Protein AF-A0A1S2DC37-F1 (afdb_monomer_lite)

Structure (mmCIF, N/CA/C/O backbone):
data_AF-A0A1S2DC37-F1
#
_entry.id   AF-A0A1S2DC37-F1
#
loop_
_atom_site.group_PDB
_atom_site.id
_atom_site.type_symbol
_atom_site.label_atom_id
_atom_site.label_alt_id
_atom_site.label_comp_id
_atom_site.label_asym_id
_atom_site.label_entity_id
_atom_site.label_seq_id
_atom_site.pdbx_PDB_ins_code
_atom_site.Cartn_x
_atom_site.Cartn_y
_atom_site.Cartn_z
_atom_site.occupancy
_atom_site.B_iso_or_equiv
_atom_site.auth_seq_id
_atom_site.auth_comp_id
_atom_site.auth_asym_id
_atom_site.auth_atom_id
_atom_site.pdbx_PDB_model_num
ATOM 1 N N . MET A 1 1 ? -5.176 2.094 -7.832 1.00 87.44 1 MET A N 1
ATOM 2 C CA . MET A 1 1 ? -3.903 1.328 -7.768 1.00 87.44 1 MET A CA 1
ATOM 3 C C . MET A 1 1 ? -3.548 0.733 -9.129 1.00 87.44 1 MET A C 1
ATOM 5 O O . MET A 1 1 ? -2.383 0.782 -9.500 1.00 87.44 1 MET A O 1
ATOM 9 N N . LEU A 1 2 ? -4.527 0.235 -9.890 1.00 86.31 2 LEU A N 1
ATOM 10 C CA . LEU A 1 2 ? -4.325 -0.355 -11.220 1.00 86.31 2 LEU A CA 1
ATOM 11 C C . LEU A 1 2 ? -3.601 0.583 -12.193 1.00 86.31 2 LEU A C 1
ATOM 13 O O . LEU A 1 2 ? -2.539 0.227 -12.696 1.00 86.31 2 LEU A O 1
ATOM 17 N N . ARG A 1 3 ? -4.028 1.852 -12.269 1.00 88.50 3 ARG A N 1
ATOM 18 C CA . ARG A 1 3 ? -3.338 2.903 -13.047 1.00 88.50 3 ARG A CA 1
ATOM 19 C C . ARG A 1 3 ? -1.838 3.038 -12.768 1.00 88.50 3 ARG A C 1
ATOM 21 O O . ARG A 1 3 ? -1.075 3.427 -13.647 1.00 88.50 3 ARG A O 1
ATOM 28 N N . PHE A 1 4 ? -1.391 2.760 -11.538 1.00 92.00 4 PHE A N 1
ATOM 29 C CA . PHE A 1 4 ? 0.042 2.771 -11.233 1.00 92.00 4 PHE A CA 1
ATOM 30 C C . PHE A 1 4 ? 0.757 1.614 -11.930 1.00 92.00 4 PHE A C 1
ATOM 32 O O . PHE A 1 4 ? 1.826 1.840 -12.488 1.00 92.00 4 PHE A O 1
ATOM 39 N N . PHE A 1 5 ? 0.186 0.407 -11.897 1.00 90.88 5 PHE A N 1
ATOM 40 C CA . PHE A 1 5 ? 0.761 -0.768 -12.549 1.00 90.88 5 PHE A CA 1
ATOM 41 C C . PHE A 1 5 ? 0.706 -0.662 -14.076 1.00 90.88 5 PHE A C 1
ATOM 43 O O . PHE A 1 5 ? 1.708 -0.956 -14.720 1.00 90.88 5 PHE A O 1
ATOM 50 N N . GLU A 1 6 ? -0.393 -0.157 -14.637 1.00 89.50 6 GLU A N 1
ATOM 51 C CA . GLU A 1 6 ? -0.539 0.128 -16.075 1.00 89.50 6 GLU A CA 1
ATOM 52 C C . GLU A 1 6 ? 0.484 1.157 -16.574 1.00 89.50 6 GLU A C 1
ATOM 54 O O . GLU A 1 6 ? 0.992 1.062 -17.687 1.00 89.50 6 GLU A O 1
ATOM 59 N N . GLY A 1 7 ? 0.827 2.139 -15.734 1.00 90.38 7 GLY A N 1
ATOM 60 C CA . GLY A 1 7 ? 1.826 3.159 -16.045 1.00 90.38 7 GLY A CA 1
ATOM 61 C C . GLY A 1 7 ? 3.282 2.689 -15.934 1.00 90.38 7 GLY A C 1
ATOM 62 O O . GLY A 1 7 ? 4.197 3.495 -16.137 1.00 90.38 7 GLY A O 1
ATOM 63 N N . LEU A 1 8 ? 3.542 1.427 -15.572 1.00 92.19 8 LEU A N 1
ATOM 64 C CA . LEU A 1 8 ? 4.902 0.897 -15.487 1.00 92.19 8 LEU A CA 1
ATOM 65 C C . LEU A 1 8 ? 5.453 0.561 -16.877 1.00 92.19 8 LEU A C 1
ATOM 67 O O . LEU A 1 8 ? 4.773 0.016 -17.736 1.00 92.19 8 LEU A O 1
ATOM 71 N N . GLY A 1 9 ? 6.741 0.840 -17.086 1.00 90.12 9 GLY A N 1
ATOM 72 C CA . GLY A 1 9 ? 7.424 0.424 -18.310 1.00 90.12 9 GLY A CA 1
ATOM 73 C C . GLY A 1 9 ? 7.528 -1.102 -18.425 1.00 90.12 9 GLY A C 1
ATOM 74 O O . GLY A 1 9 ? 7.614 -1.800 -17.413 1.00 90.12 9 GLY A O 1
ATOM 75 N N . ALA A 1 10 ? 7.627 -1.611 -19.658 1.00 89.94 10 ALA A N 1
ATOM 76 C CA . ALA A 1 10 ? 7.685 -3.048 -19.972 1.00 89.94 10 ALA A CA 1
ATOM 77 C C . ALA A 1 10 ? 8.751 -3.836 -19.176 1.00 89.94 10 ALA A C 1
ATOM 79 O O . ALA A 1 10 ? 8.588 -5.010 -18.863 1.00 89.94 10 ALA A O 1
ATOM 80 N N . ASN A 1 11 ? 9.846 -3.188 -18.762 1.00 90.94 11 ASN A N 1
ATOM 81 C CA . ASN A 1 11 ? 10.880 -3.813 -17.929 1.00 90.94 11 ASN A CA 1
ATOM 82 C C . ASN A 1 11 ? 10.436 -4.131 -16.484 1.00 90.94 11 ASN A C 1
ATOM 84 O O . ASN A 1 11 ? 11.190 -4.760 -15.736 1.00 90.94 11 ASN A O 1
ATOM 88 N N . LEU A 1 12 ? 9.260 -3.669 -16.061 1.00 92.19 12 LEU A N 1
ATOM 89 C CA . LEU A 1 12 ? 8.694 -3.885 -14.731 1.00 92.19 12 LEU A CA 1
ATOM 90 C C . LEU A 1 12 ? 7.395 -4.697 -14.751 1.00 92.19 12 LEU A C 1
ATOM 92 O O . LEU A 1 12 ? 6.927 -5.047 -13.673 1.00 92.19 12 LEU A O 1
ATOM 96 N N . GLU A 1 13 ? 6.878 -5.069 -15.921 1.00 90.75 13 GLU A N 1
ATOM 97 C CA . GLU A 1 13 ? 5.623 -5.816 -16.093 1.00 90.75 13 GLU A CA 1
ATOM 98 C C . GLU A 1 13 ? 5.597 -7.105 -15.258 1.00 90.75 13 GLU A C 1
ATOM 100 O O . GLU A 1 13 ? 4.779 -7.256 -14.358 1.00 90.75 13 GLU A O 1
ATOM 105 N N . LYS A 1 14 ? 6.620 -7.961 -15.390 1.00 92.88 14 LYS A N 1
ATOM 106 C CA . LYS A 1 14 ? 6.733 -9.185 -14.571 1.00 92.88 14 LYS A CA 1
ATOM 107 C C . LYS A 1 14 ? 6.803 -8.922 -13.065 1.00 92.88 14 LYS A C 1
ATOM 109 O O . LYS A 1 14 ? 6.456 -9.789 -12.268 1.00 92.88 14 LYS A O 1
ATOM 114 N N . ASN A 1 15 ? 7.322 -7.763 -12.652 1.00 93.88 15 ASN A N 1
ATOM 115 C CA . ASN A 1 15 ? 7.327 -7.382 -11.240 1.00 93.88 15 ASN A CA 1
ATOM 116 C C . ASN A 1 15 ? 5.938 -6.909 -10.793 1.00 93.88 15 ASN A C 1
ATOM 118 O O . ASN A 1 15 ? 5.579 -7.166 -9.647 1.00 93.88 15 ASN A O 1
ATOM 122 N N . ALA A 1 16 ? 5.184 -6.246 -11.672 1.00 93.38 16 ALA A N 1
ATOM 123 C CA . ALA A 1 16 ? 3.802 -5.843 -11.441 1.00 93.38 16 ALA A CA 1
ATOM 124 C C . ALA A 1 16 ? 2.895 -7.070 -11.288 1.00 93.38 16 ALA A C 1
ATOM 126 O O . ALA A 1 16 ? 2.236 -7.194 -10.261 1.00 93.38 16 ALA A O 1
ATOM 127 N N . ASP A 1 17 ? 2.976 -8.035 -12.208 1.00 92.56 17 ASP A N 1
ATOM 128 C CA . ASP A 1 17 ? 2.205 -9.286 -12.140 1.00 92.56 17 ASP A CA 1
ATOM 129 C C . ASP A 1 17 ? 2.443 -10.030 -10.824 1.00 92.56 17 ASP A C 1
ATOM 131 O O . ASP A 1 17 ? 1.516 -10.447 -10.133 1.00 92.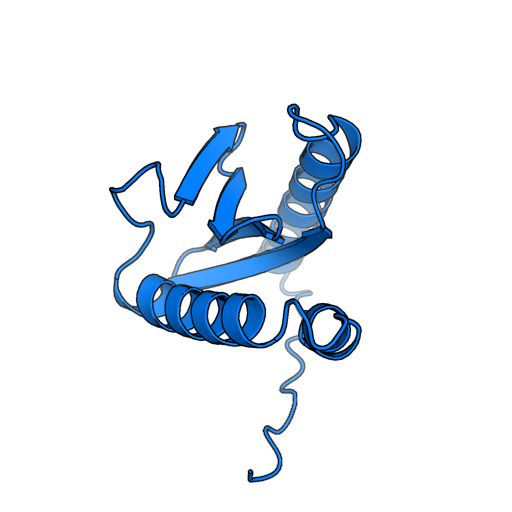56 17 ASP A O 1
ATOM 135 N N . HIS A 1 18 ? 3.713 -10.155 -10.432 1.00 92.56 18 HIS A N 1
ATOM 136 C CA . HIS A 1 18 ? 4.081 -10.787 -9.168 1.00 92.56 18 HIS A CA 1
ATOM 137 C C . HIS A 1 18 ? 3.554 -10.019 -7.950 1.00 92.56 18 HIS A C 1
ATOM 139 O O . HIS A 1 18 ? 3.282 -10.629 -6.917 1.00 92.56 18 HIS A O 1
ATOM 145 N N . MET A 1 19 ? 3.473 -8.689 -8.044 1.00 94.25 19 MET A N 1
ATOM 146 C CA . MET A 1 19 ? 2.936 -7.843 -6.984 1.00 94.25 19 MET A CA 1
ATOM 147 C C . MET A 1 19 ? 1.427 -8.048 -6.846 1.00 94.25 19 MET A C 1
ATOM 149 O O . MET A 1 19 ? 0.952 -8.217 -5.730 1.00 94.25 19 MET A O 1
ATOM 153 N N . LEU A 1 20 ? 0.689 -8.105 -7.956 1.00 91.81 20 LEU A N 1
ATOM 154 C CA . LEU A 1 20 ? -0.753 -8.373 -7.957 1.00 91.81 20 LEU A CA 1
ATOM 155 C C . LEU A 1 20 ? -1.067 -9.744 -7.338 1.00 91.81 20 LEU A C 1
ATOM 157 O O . LEU A 1 20 ? 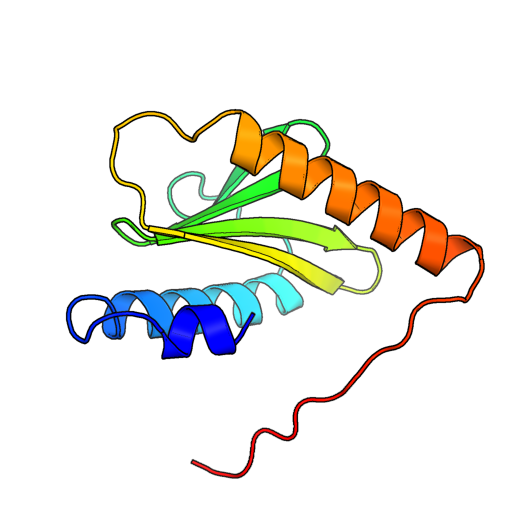-1.867 -9.829 -6.410 1.00 91.81 20 LEU A O 1
ATOM 161 N N . GLN A 1 21 ? -0.335 -10.790 -7.735 1.00 91.62 21 GLN A N 1
ATOM 162 C CA . GLN A 1 21 ? -0.468 -12.128 -7.137 1.00 91.62 21 GLN A CA 1
ATOM 163 C C . GLN A 1 21 ? -0.171 -12.140 -5.629 1.00 91.62 21 GLN A C 1
ATOM 165 O O . GLN A 1 21 ? -0.753 -12.912 -4.863 1.00 91.62 21 GLN A O 1
ATOM 170 N N . LEU A 1 22 ? 0.774 -11.308 -5.184 1.00 91.88 22 LEU A N 1
ATOM 171 C CA . LEU A 1 22 ? 1.105 -11.182 -3.771 1.00 91.88 22 LEU A CA 1
ATOM 172 C C . LEU A 1 22 ? -0.017 -10.489 -2.989 1.00 91.88 22 LEU A C 1
ATOM 174 O O . LEU A 1 22 ? -0.339 -10.941 -1.891 1.00 91.88 22 LEU A O 1
ATOM 178 N N . LEU A 1 23 ? -0.616 -9.437 -3.550 1.00 91.00 23 LEU A N 1
ATOM 179 C CA . LEU A 1 23 ? -1.751 -8.732 -2.951 1.00 91.00 23 LEU A CA 1
ATOM 180 C C . LEU A 1 23 ? -2.944 -9.666 -2.751 1.00 91.00 23 LEU A C 1
ATOM 182 O O . LEU A 1 23 ? -3.469 -9.752 -1.641 1.00 91.00 23 LEU A O 1
ATOM 186 N N . GLU A 1 24 ? -3.304 -10.419 -3.789 1.00 89.06 24 GLU A N 1
ATOM 187 C CA . GLU A 1 24 ? -4.397 -11.392 -3.746 1.00 89.06 24 GLU A CA 1
ATOM 188 C C . GLU A 1 24 ? -4.154 -12.461 -2.672 1.00 89.06 24 GLU A C 1
ATOM 190 O O . GLU A 1 24 ? -5.013 -12.739 -1.832 1.00 89.06 24 GLU A O 1
ATOM 195 N N . ARG A 1 25 ? -2.932 -13.003 -2.613 1.00 90.81 25 ARG A N 1
ATOM 196 C CA . ARG A 1 25 ? -2.559 -13.969 -1.575 1.00 90.81 25 ARG A CA 1
ATOM 197 C C . ARG A 1 25 ? -2.706 -13.384 -0.175 1.00 90.81 25 ARG A C 1
ATOM 199 O O . ARG A 1 25 ? -3.246 -14.050 0.704 1.00 90.81 25 ARG A O 1
ATOM 206 N N . VAL A 1 26 ? -2.219 -12.164 0.044 1.00 91.56 26 VAL A N 1
ATOM 207 C CA . VAL A 1 26 ? -2.239 -11.519 1.364 1.00 91.56 26 VAL A CA 1
ATOM 208 C C . VAL A 1 26 ? -3.650 -11.141 1.797 1.00 91.56 26 VAL A C 1
ATOM 210 O O . VAL A 1 26 ? -3.940 -11.205 2.993 1.00 91.56 26 VAL A O 1
ATOM 213 N N . ALA A 1 27 ? -4.554 -10.839 0.864 1.00 89.06 27 ALA A N 1
ATOM 214 C CA . ALA A 1 27 ? -5.970 -10.704 1.187 1.00 89.06 27 ALA A CA 1
ATOM 215 C C . ALA A 1 27 ? -6.491 -11.991 1.845 1.00 89.06 27 ALA A C 1
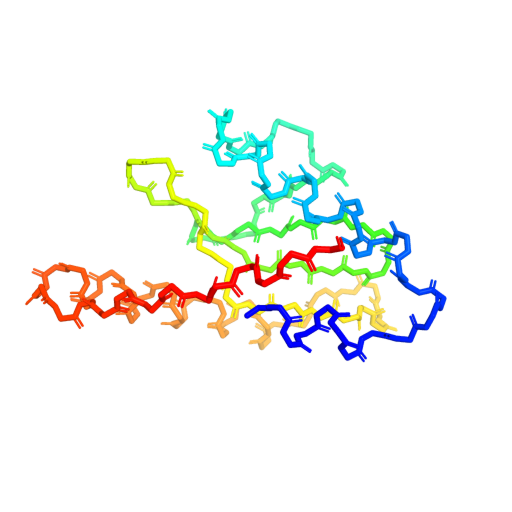ATOM 217 O O . ALA A 1 27 ? -7.109 -11.937 2.899 1.00 89.06 27 ALA A O 1
ATOM 218 N N . VAL A 1 28 ? -6.129 -13.170 1.340 1.00 90.00 28 VAL A N 1
ATOM 219 C CA . VAL A 1 28 ? -6.577 -14.446 1.923 1.00 90.00 28 VAL A CA 1
ATOM 220 C C . VAL A 1 28 ? -5.829 -14.813 3.209 1.00 90.00 28 VAL A C 1
ATOM 222 O O . VAL A 1 28 ? -6.450 -15.257 4.178 1.00 90.00 28 VAL A O 1
ATOM 225 N N . THR A 1 29 ? -4.502 -14.668 3.223 1.00 90.00 29 THR A N 1
ATOM 226 C CA . THR A 1 29 ? -3.637 -15.240 4.270 1.00 90.00 29 THR A CA 1
ATOM 227 C C . THR A 1 29 ? -3.234 -14.261 5.369 1.00 90.00 29 THR A C 1
ATOM 229 O O . THR A 1 29 ? -2.649 -14.681 6.367 1.00 90.00 29 THR A O 1
ATOM 232 N N . GLY A 1 30 ? -3.505 -12.969 5.191 1.00 86.50 30 GLY A N 1
ATOM 233 C CA . GLY A 1 30 ? -2.969 -11.905 6.033 1.00 86.50 30 GLY A CA 1
ATOM 234 C C . GLY A 1 30 ? -1.496 -11.581 5.739 1.00 86.50 30 GLY A C 1
ATOM 235 O O . GLY A 1 30 ? -0.894 -12.180 4.835 1.00 86.50 30 GLY A O 1
ATOM 236 N N . PRO A 1 31 ? -0.911 -10.614 6.481 1.00 86.56 31 PRO A N 1
ATOM 237 C CA . PRO A 1 31 ? 0.448 -10.130 6.254 1.00 86.56 31 PRO A CA 1
ATOM 238 C C . PRO A 1 31 ? 1.484 -11.264 6.225 1.00 86.56 31 PRO A C 1
ATOM 240 O O . PRO A 1 31 ? 1.488 -12.126 7.113 1.00 86.56 31 PRO A O 1
ATOM 243 N N . PRO A 1 32 ? 2.386 -11.292 5.229 1.00 87.00 32 PRO A N 1
ATOM 244 C CA . PRO A 1 32 ? 3.357 -12.364 5.116 1.00 87.00 32 PRO A CA 1
ATOM 245 C C . PRO A 1 32 ? 4.414 -12.229 6.216 1.00 87.00 32 PRO A C 1
ATOM 247 O O . PRO A 1 32 ? 4.852 -11.134 6.557 1.00 87.00 32 PRO A O 1
ATOM 250 N N . ARG A 1 33 ? 4.884 -13.365 6.740 1.00 86.88 33 ARG A N 1
ATOM 251 C CA . ARG A 1 33 ? 5.972 -13.388 7.736 1.00 86.88 33 ARG A CA 1
ATOM 252 C C . ARG A 1 33 ? 7.350 -13.086 7.139 1.00 86.88 33 ARG A C 1
ATOM 254 O O . ARG A 1 33 ? 8.281 -12.794 7.879 1.00 86.88 33 ARG A O 1
ATOM 261 N N . ASN A 1 34 ? 7.493 -13.210 5.818 1.00 89.00 34 ASN A N 1
ATOM 262 C CA . ASN A 1 34 ? 8.761 -13.003 5.130 1.00 89.00 34 ASN A CA 1
ATOM 263 C C . ASN A 1 34 ? 9.007 -11.508 4.870 1.00 89.00 34 ASN A C 1
ATOM 265 O O . ASN A 1 34 ? 8.363 -10.912 4.002 1.00 89.00 34 ASN A O 1
ATOM 269 N N . THR A 1 35 ? 9.994 -10.945 5.569 1.00 88.38 35 THR A N 1
ATOM 270 C CA . THR A 1 35 ? 10.390 -9.533 5.474 1.00 88.38 35 THR A CA 1
ATOM 271 C C . THR A 1 35 ? 11.001 -9.140 4.131 1.00 88.38 35 THR A C 1
ATOM 273 O O . THR A 1 35 ? 10.999 -7.958 3.799 1.00 88.38 35 THR A O 1
ATOM 276 N N . ASP A 1 36 ? 11.469 -10.102 3.332 1.00 88.50 36 ASP A N 1
ATOM 277 C CA . ASP A 1 36 ? 11.957 -9.845 1.969 1.00 88.50 36 ASP A CA 1
ATOM 278 C C . ASP A 1 36 ? 10.812 -9.569 0.985 1.00 88.50 36 ASP A C 1
ATOM 280 O O . ASP A 1 36 ? 11.030 -9.017 -0.093 1.00 88.50 36 ASP A O 1
ATOM 284 N N . VAL A 1 37 ? 9.592 -9.974 1.349 1.00 90.44 37 VAL A N 1
ATOM 285 C CA . VAL A 1 37 ? 8.382 -9.862 0.527 1.00 90.44 37 VAL A CA 1
ATOM 286 C C . VAL A 1 37 ? 7.497 -8.723 1.019 1.00 90.44 37 VAL A C 1
ATOM 288 O O . VAL A 1 37 ? 7.003 -7.940 0.208 1.00 90.44 37 VAL A O 1
ATOM 291 N N . SER A 1 38 ? 7.312 -8.608 2.335 1.00 94.38 38 SER A N 1
ATOM 292 C CA . SER A 1 38 ? 6.681 -7.444 2.947 1.00 94.38 38 SER A CA 1
ATOM 293 C C . SER A 1 38 ? 7.274 -7.166 4.316 1.00 94.38 38 SER A C 1
ATOM 295 O O . SER A 1 38 ? 7.383 -8.080 5.127 1.00 94.38 38 SER A O 1
ATOM 297 N N . HIS A 1 39 ? 7.567 -5.904 4.617 1.00 91.81 39 HIS A N 1
ATOM 298 C CA . HIS A 1 39 ? 8.013 -5.505 5.952 1.00 91.81 39 HIS A CA 1
ATOM 299 C C . HIS A 1 39 ? 7.106 -4.439 6.564 1.00 91.81 39 HIS A C 1
ATOM 301 O O . HIS A 1 39 ? 6.603 -3.557 5.863 1.00 91.81 39 HIS A O 1
ATOM 307 N N . LEU A 1 40 ? 6.937 -4.484 7.883 1.00 93.50 40 LEU A N 1
ATOM 308 C CA . LEU A 1 40 ? 6.316 -3.403 8.640 1.00 93.50 40 LEU A CA 1
ATOM 309 C C . LEU A 1 40 ? 7.292 -2.221 8.711 1.00 93.50 40 LEU A C 1
ATOM 311 O O . LEU A 1 40 ? 8.450 -2.399 9.082 1.00 93.50 40 LEU A O 1
ATOM 315 N N . ILE A 1 41 ? 6.832 -1.026 8.342 1.00 91.56 41 ILE A N 1
ATOM 316 C CA . ILE A 1 41 ? 7.627 0.204 8.413 1.00 91.56 41 ILE A CA 1
ATOM 317 C C . ILE A 1 41 ? 7.417 0.882 9.768 1.00 91.56 41 ILE A C 1
ATOM 319 O O . ILE A 1 41 ? 8.364 1.054 10.527 1.00 91.56 41 ILE A O 1
ATOM 323 N N . GLN A 1 42 ? 6.179 1.311 10.028 1.00 91.88 42 GLN A N 1
ATOM 324 C CA . GLN A 1 42 ? 5.721 2.002 11.239 1.00 91.88 42 GLN A CA 1
ATOM 325 C C . GLN A 1 42 ? 4.198 2.195 11.167 1.00 91.88 42 GLN A C 1
ATOM 327 O O . GLN A 1 42 ? 3.659 2.260 10.066 1.00 91.88 42 GLN A O 1
ATOM 332 N N . ASP A 1 43 ? 3.523 2.333 12.311 1.00 91.06 43 ASP A N 1
ATOM 333 C CA . ASP A 1 43 ? 2.091 2.687 12.410 1.00 91.06 43 ASP A CA 1
ATOM 334 C C . ASP A 1 43 ? 1.151 1.811 11.556 1.00 91.06 43 ASP A C 1
ATOM 336 O O . ASP A 1 43 ? 0.259 2.309 10.867 1.00 91.06 43 ASP A O 1
ATOM 340 N N . ASP A 1 44 ? 1.388 0.494 11.559 1.00 93.25 44 ASP A N 1
ATOM 341 C CA . ASP A 1 44 ? 0.704 -0.504 10.717 1.00 93.25 44 ASP A CA 1
ATOM 342 C C . ASP A 1 44 ? 0.783 -0.245 9.205 1.00 93.25 44 ASP A C 1
ATOM 344 O O . ASP A 1 44 ? 0.004 -0.802 8.430 1.00 93.25 44 ASP A O 1
ATOM 348 N N . ILE A 1 45 ? 1.734 0.577 8.765 1.00 95.56 45 ILE A N 1
ATOM 349 C CA . ILE A 1 45 ? 2.076 0.730 7.357 1.00 95.56 45 ILE A CA 1
ATOM 350 C C . ILE A 1 45 ? 3.121 -0.313 6.995 1.00 95.56 45 ILE A C 1
ATOM 352 O O . ILE A 1 45 ? 4.232 -0.331 7.532 1.00 95.56 45 ILE A O 1
ATOM 356 N N . TRP A 1 46 ? 2.770 -1.150 6.032 1.00 95.19 46 TRP A N 1
ATOM 357 C CA . TRP A 1 46 ? 3.602 -2.194 5.466 1.00 95.19 46 TRP A CA 1
ATOM 358 C C . TRP A 1 46 ? 4.073 -1.798 4.064 1.00 95.19 46 TRP A C 1
ATOM 360 O O . TRP A 1 46 ? 3.419 -1.039 3.348 1.00 95.19 46 TRP A O 1
ATOM 370 N N . GLU A 1 47 ? 5.226 -2.323 3.662 1.00 94.69 47 GLU A N 1
ATOM 371 C CA . GLU A 1 47 ? 5.780 -2.170 2.316 1.00 94.69 47 GLU A CA 1
ATOM 372 C C . GLU A 1 47 ? 5.871 -3.544 1.662 1.00 94.69 47 GLU A C 1
ATOM 374 O O . GLU A 1 47 ? 6.585 -4.398 2.181 1.00 94.69 47 GLU A O 1
ATOM 379 N N . PHE A 1 48 ? 5.214 -3.748 0.519 1.00 95.50 48 PHE A N 1
ATOM 380 C CA . PHE A 1 48 ? 5.511 -4.880 -0.357 1.00 95.50 48 PHE A CA 1
ATOM 381 C C . PHE A 1 48 ? 6.734 -4.610 -1.221 1.00 95.50 48 PHE A C 1
ATOM 383 O O . PHE A 1 48 ? 6.930 -3.503 -1.728 1.00 95.50 48 PHE A O 1
ATOM 390 N N . ILE A 1 49 ? 7.526 -5.654 -1.450 1.00 93.75 49 ILE A N 1
ATOM 391 C CA . ILE A 1 49 ? 8.826 -5.573 -2.106 1.00 93.75 49 ILE A CA 1
ATOM 392 C C . ILE A 1 49 ? 8.857 -6.514 -3.310 1.00 93.75 49 ILE A C 1
ATOM 394 O O . ILE A 1 49 ? 8.785 -7.734 -3.178 1.00 93.75 49 ILE A O 1
ATOM 398 N N . LYS A 1 50 ? 9.058 -5.949 -4.508 1.00 94.12 50 LYS A N 1
ATOM 399 C CA . LYS A 1 50 ? 9.400 -6.732 -5.704 1.00 94.12 50 LYS A CA 1
ATOM 400 C C . LYS A 1 50 ? 10.379 -5.976 -6.593 1.00 94.12 50 LYS A C 1
ATOM 402 O O . LYS A 1 50 ? 10.025 -5.008 -7.266 1.00 94.12 50 LYS A O 1
ATOM 407 N N . GLY A 1 51 ? 11.641 -6.405 -6.594 1.00 91.62 51 GLY A N 1
ATOM 408 C CA . GLY A 1 51 ? 12.705 -5.703 -7.312 1.00 91.62 51 GLY A CA 1
ATOM 409 C C . GLY A 1 51 ? 12.801 -4.242 -6.856 1.00 91.62 51 GLY A C 1
ATOM 410 O O . GLY A 1 51 ? 13.062 -3.965 -5.683 1.00 91.62 51 GLY A O 1
ATOM 411 N N . ARG A 1 52 ? 12.551 -3.298 -7.772 1.00 91.94 52 ARG A N 1
ATOM 412 C CA . ARG A 1 52 ? 12.490 -1.854 -7.467 1.00 91.94 52 ARG A CA 1
ATOM 413 C C . ARG A 1 52 ? 11.088 -1.348 -7.124 1.00 91.94 52 ARG A C 1
ATOM 415 O O . ARG A 1 52 ? 10.971 -0.208 -6.689 1.00 91.94 52 ARG A O 1
ATOM 422 N N . LEU A 1 53 ? 10.044 -2.149 -7.316 1.00 94.06 53 LEU A N 1
ATOM 423 C CA . LEU A 1 53 ? 8.686 -1.757 -6.958 1.00 94.06 53 LEU A CA 1
ATOM 424 C C . LEU A 1 53 ? 8.510 -1.827 -5.450 1.00 94.06 53 LEU A C 1
ATOM 426 O O . LEU A 1 53 ? 8.994 -2.770 -4.814 1.00 94.06 53 LEU A O 1
ATOM 430 N N . ARG A 1 54 ? 7.826 -0.820 -4.914 1.00 94.00 54 ARG A N 1
ATOM 431 C CA . ARG A 1 54 ? 7.311 -0.779 -3.549 1.00 94.00 54 ARG A CA 1
ATOM 432 C C . ARG A 1 54 ? 5.840 -0.413 -3.583 1.00 94.00 54 ARG A C 1
ATOM 434 O O . ARG A 1 54 ? 5.477 0.509 -4.308 1.00 94.00 54 ARG A O 1
ATOM 441 N N . VAL A 1 55 ? 5.022 -1.118 -2.811 1.00 96.06 55 VAL A N 1
ATOM 442 C CA . VAL A 1 55 ? 3.606 -0.784 -2.610 1.00 96.06 55 VAL A CA 1
ATOM 443 C C . VAL A 1 55 ? 3.367 -0.625 -1.121 1.00 96.06 55 VAL A C 1
ATOM 445 O O . VAL A 1 55 ? 3.656 -1.540 -0.352 1.00 96.06 55 VAL A O 1
ATOM 448 N N . PHE A 1 56 ? 2.874 0.543 -0.724 1.00 96.50 56 PHE A N 1
ATOM 449 C CA . PHE A 1 56 ? 2.559 0.845 0.667 1.00 96.50 56 PHE A CA 1
ATOM 450 C C . PHE A 1 56 ? 1.123 0.464 0.951 1.00 96.50 56 PHE A C 1
ATOM 452 O O . PHE A 1 56 ? 0.206 0.928 0.265 1.00 96.50 56 PHE A O 1
ATOM 459 N N . TRP A 1 57 ? 0.926 -0.336 1.983 1.00 96.56 57 TRP A N 1
ATOM 460 C CA . TRP A 1 57 ? -0.376 -0.887 2.303 1.00 96.56 57 TRP A CA 1
ATOM 461 C C . TRP A 1 57 ? -0.578 -1.012 3.810 1.00 96.56 57 TRP A C 1
ATOM 463 O O . TRP A 1 57 ? 0.375 -0.973 4.587 1.00 96.56 57 TRP A O 1
ATOM 473 N N . PHE A 1 58 ? -1.829 -1.162 4.220 1.00 95.88 58 PHE A N 1
ATOM 474 C CA . PHE A 1 58 ? -2.194 -1.553 5.576 1.00 95.88 58 PHE A CA 1
ATOM 475 C C . PHE A 1 58 ? -3.320 -2.582 5.525 1.00 95.88 58 PHE A C 1
ATOM 477 O O . PHE A 1 58 ? -4.032 -2.697 4.523 1.00 95.88 58 PHE A O 1
ATOM 484 N N . TYR A 1 59 ? -3.443 -3.358 6.598 1.00 93.56 59 TYR A N 1
ATOM 485 C CA . TYR A 1 59 ? -4.479 -4.374 6.719 1.00 93.56 59 TYR A CA 1
ATOM 486 C C . TYR A 1 59 ? -5.628 -3.837 7.559 1.00 93.56 59 TYR A C 1
ATOM 488 O O . TYR A 1 59 ? -5.409 -3.268 8.629 1.00 93.56 59 TYR A O 1
ATOM 496 N N . ASP A 1 60 ? -6.839 -4.025 7.064 1.00 93.38 60 ASP A N 1
ATOM 497 C CA . ASP A 1 60 ? -8.066 -3.718 7.778 1.00 93.38 60 ASP A CA 1
ATOM 498 C C . ASP A 1 60 ? -8.826 -5.013 8.102 1.00 93.38 60 ASP A C 1
ATOM 500 O O . ASP A 1 60 ? -8.633 -6.070 7.487 1.00 93.38 60 ASP A O 1
ATOM 504 N N . GLU A 1 61 ? -9.676 -4.936 9.119 1.00 87.00 61 GLU A N 1
ATOM 505 C CA . GLU A 1 61 ? -10.540 -6.029 9.542 1.00 87.00 61 GLU A CA 1
ATOM 506 C C . GLU A 1 61 ? -11.420 -6.517 8.385 1.00 87.00 61 GLU A C 1
ATOM 508 O O . GLU A 1 61 ? -11.835 -5.743 7.523 1.00 87.00 61 GLU A O 1
ATOM 513 N N . GLY A 1 62 ? -11.723 -7.818 8.374 1.00 85.44 62 GLY A N 1
ATOM 514 C CA . GLY A 1 62 ? -12.463 -8.440 7.271 1.00 85.44 62 GLY A CA 1
ATOM 515 C C . GLY A 1 62 ? -11.584 -8.866 6.095 1.00 85.44 62 GLY A C 1
ATOM 516 O O . GLY A 1 62 ? -12.111 -9.177 5.035 1.00 85.44 62 GLY A O 1
ATOM 517 N N . ARG A 1 63 ? -10.262 -8.942 6.307 1.00 87.56 63 ARG A N 1
ATOM 518 C CA . ARG A 1 63 ? -9.274 -9.393 5.318 1.00 87.56 63 ARG A CA 1
ATOM 519 C C . ARG A 1 63 ? -9.088 -8.441 4.133 1.00 87.56 63 ARG A C 1
ATOM 521 O O . ARG A 1 63 ? -8.868 -8.866 3.001 1.00 87.56 63 ARG A O 1
ATOM 528 N N . VAL A 1 64 ? -9.133 -7.141 4.410 1.00 91.44 64 VAL A N 1
ATOM 529 C CA . VAL A 1 64 ? -9.004 -6.097 3.391 1.00 91.44 64 VAL A CA 1
ATOM 530 C C . VAL A 1 64 ? -7.564 -5.586 3.349 1.00 91.44 64 VAL A C 1
ATOM 532 O O . VAL A 1 64 ? -7.032 -5.083 4.339 1.00 91.44 64 VAL A O 1
ATOM 535 N N . VAL A 1 65 ? -6.930 -5.701 2.182 1.00 93.75 65 VAL A N 1
ATOM 536 C CA . VAL A 1 65 ? -5.616 -5.106 1.900 1.00 93.75 65 VAL A CA 1
ATOM 537 C C . VAL A 1 65 ? -5.833 -3.745 1.255 1.00 93.75 65 VAL A C 1
ATOM 539 O O . VAL A 1 65 ? -6.215 -3.662 0.090 1.00 93.75 65 VAL A O 1
ATOM 542 N N . VAL A 1 66 ? -5.557 -2.666 1.985 1.00 95.19 66 VAL A N 1
ATOM 543 C CA . VAL A 1 66 ? -5.695 -1.308 1.449 1.00 95.19 66 VAL A CA 1
ATOM 544 C C . VAL A 1 66 ? -4.344 -0.824 0.938 1.00 95.19 66 VAL A C 1
ATOM 546 O O . VAL A 1 66 ? -3.439 -0.526 1.718 1.00 95.19 66 VAL A O 1
ATOM 549 N N . CYS A 1 67 ? -4.200 -0.733 -0.385 1.00 95.94 67 CYS A N 1
ATOM 550 C CA . CYS A 1 67 ? -3.014 -0.165 -1.027 1.00 95.94 67 CYS A CA 1
ATOM 551 C C . CYS A 1 67 ? -3.152 1.354 -1.154 1.00 95.94 67 CYS A C 1
ATOM 553 O O . CYS A 1 67 ? -4.042 1.845 -1.841 1.00 95.94 67 CYS A O 1
ATOM 555 N N . THR A 1 68 ? -2.237 2.101 -0.540 1.00 96.19 68 THR A N 1
ATOM 556 C CA . THR A 1 68 ? -2.257 3.573 -0.576 1.00 96.19 68 THR A CA 1
ATOM 557 C C . THR A 1 68 ? -1.659 4.110 -1.876 1.00 96.19 68 THR A C 1
ATOM 559 O O . THR A 1 68 ? -2.267 4.929 -2.555 1.00 96.19 68 THR A O 1
ATOM 562 N N . HIS A 1 69 ? -0.461 3.648 -2.239 1.00 95.44 69 HIS A N 1
ATOM 563 C CA . HIS A 1 69 ? 0.236 4.023 -3.466 1.00 95.44 69 HIS A CA 1
ATOM 564 C C . HIS A 1 69 ? 1.411 3.077 -3.741 1.00 95.44 69 HIS A C 1
ATOM 566 O O . HIS A 1 69 ? 1.903 2.377 -2.850 1.00 95.44 69 HIS A O 1
ATOM 572 N N . GLY A 1 70 ? 1.882 3.091 -4.988 1.00 94.94 70 GLY A N 1
ATOM 573 C CA . GLY A 1 70 ? 3.102 2.418 -5.414 1.00 94.94 70 GLY A CA 1
ATOM 574 C C . GLY A 1 70 ? 4.196 3.410 -5.806 1.00 94.94 70 GLY A C 1
ATOM 575 O O . GLY A 1 70 ? 3.915 4.523 -6.250 1.00 94.94 70 GLY A O 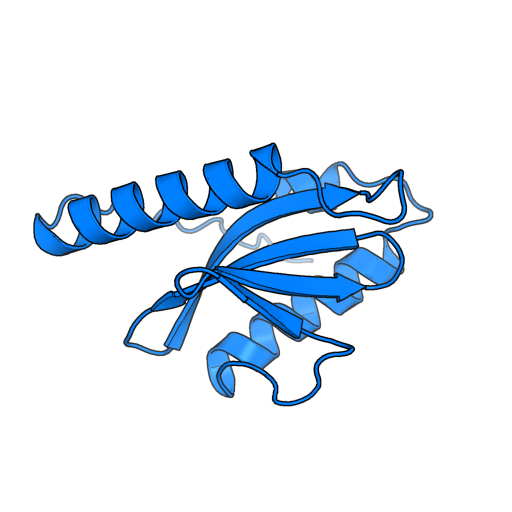1
ATOM 576 N N . ILE A 1 71 ? 5.457 3.004 -5.658 1.00 94.19 71 ILE A N 1
ATOM 577 C CA . ILE A 1 71 ? 6.618 3.743 -6.163 1.00 94.19 71 ILE A CA 1
ATOM 578 C C . ILE A 1 71 ? 7.608 2.808 -6.858 1.00 94.19 71 ILE A C 1
ATOM 580 O O . ILE A 1 71 ? 7.769 1.639 -6.498 1.00 94.19 71 ILE A O 1
ATOM 584 N N . VAL A 1 72 ? 8.348 3.361 -7.819 1.00 93.75 72 VAL A N 1
ATOM 585 C CA . VAL A 1 72 ? 9.568 2.743 -8.347 1.00 93.75 72 VAL A CA 1
ATOM 586 C C . VAL A 1 72 ? 10.755 3.345 -7.603 1.00 93.75 72 VAL A C 1
ATOM 588 O O . VAL A 1 72 ? 11.100 4.515 -7.785 1.00 93.75 72 VAL A O 1
ATOM 591 N N . LYS A 1 73 ? 11.381 2.553 -6.736 1.00 87.94 73 LYS A N 1
ATOM 592 C CA . LYS A 1 73 ? 12.489 2.976 -5.880 1.00 87.94 73 LYS A CA 1
ATOM 593 C C . LYS A 1 73 ? 13.705 3.380 -6.724 1.00 87.94 73 LYS A C 1
ATOM 595 O O . LYS A 1 73 ? 14.228 2.584 -7.505 1.00 87.94 73 LYS A O 1
ATOM 600 N N . LYS A 1 74 ? 14.154 4.629 -6.548 1.00 86.94 74 LYS A N 1
ATOM 601 C CA . LYS A 1 74 ? 15.322 5.214 -7.241 1.00 86.94 74 LYS A CA 1
ATOM 602 C C . LYS A 1 74 ? 16.601 5.241 -6.389 1.00 86.94 74 LYS A C 1
ATOM 604 O O . LYS A 1 74 ? 17.682 5.406 -6.936 1.00 86.94 74 LYS A O 1
ATOM 609 N N . SER A 1 75 ? 16.494 5.085 -5.068 1.00 83.19 75 SER A N 1
ATOM 610 C CA . SER A 1 75 ? 17.616 5.138 -4.114 1.00 83.19 75 SER A CA 1
ATOM 611 C C . SER A 1 75 ? 17.495 4.035 -3.055 1.00 83.19 75 SER A C 1
ATOM 613 O O . SER A 1 75 ? 16.461 3.387 -2.964 1.00 83.19 75 SER A O 1
ATOM 615 N N . GLN A 1 76 ? 18.531 3.798 -2.240 1.00 74.75 76 GLN A N 1
ATOM 616 C CA . GLN A 1 76 ? 18.521 2.725 -1.227 1.00 74.75 76 GLN A CA 1
ATOM 617 C C . GLN A 1 76 ? 17.513 2.929 -0.084 1.00 74.75 76 GLN A C 1
ATOM 619 O O . GLN A 1 76 ? 17.017 1.951 0.473 1.00 74.75 76 GLN A O 1
ATOM 624 N N . LYS A 1 77 ? 17.160 4.171 0.261 1.00 79.12 77 LYS A N 1
ATOM 625 C CA . LYS A 1 77 ? 16.222 4.463 1.356 1.00 79.12 77 LYS A CA 1
ATOM 626 C C . LYS A 1 77 ? 14.837 4.790 0.816 1.00 79.12 77 LYS A C 1
ATOM 628 O O . LYS A 1 77 ? 14.709 5.499 -0.179 1.00 79.12 77 LYS A O 1
ATOM 633 N N . THR A 1 78 ? 13.809 4.297 1.496 1.00 76.75 78 THR A N 1
ATOM 634 C CA . THR A 1 78 ? 12.429 4.683 1.208 1.00 76.75 78 THR A CA 1
ATOM 635 C C . THR A 1 78 ? 12.225 6.157 1.596 1.00 76.75 78 THR A C 1
ATOM 637 O O . THR A 1 78 ? 12.592 6.541 2.712 1.00 76.75 78 THR A O 1
ATOM 640 N N . PRO A 1 79 ? 11.710 7.021 0.698 1.00 83.56 79 PRO A N 1
ATOM 641 C CA . PRO A 1 79 ? 11.513 8.434 1.006 1.00 83.56 79 PRO A CA 1
ATOM 642 C C . PRO A 1 79 ? 10.542 8.618 2.175 1.00 83.56 79 PRO A C 1
ATOM 644 O O . PRO A 1 79 ? 9.444 8.067 2.156 1.00 83.56 79 PRO A O 1
ATOM 647 N N . LYS A 1 80 ? 10.909 9.443 3.166 1.00 88.88 80 LYS A N 1
ATOM 648 C CA . LYS A 1 80 ? 10.052 9.730 4.335 1.00 88.88 80 LYS A CA 1
ATOM 649 C C . LYS A 1 80 ? 8.658 10.224 3.936 1.00 88.88 80 LYS A C 1
ATOM 651 O O . LYS A 1 80 ? 7.677 9.842 4.557 1.00 88.88 80 LYS A O 1
ATOM 656 N N . GLN A 1 81 ? 8.585 11.014 2.866 1.00 91.00 81 GLN A N 1
ATOM 657 C CA . GLN A 1 81 ? 7.334 11.552 2.335 1.00 91.00 81 GLN A CA 1
ATOM 658 C C . GLN A 1 81 ? 6.362 10.461 1.859 1.00 91.00 81 GLN A C 1
ATOM 660 O O . GLN A 1 81 ? 5.162 10.611 2.041 1.00 91.00 81 GLN A O 1
ATOM 665 N N . ALA A 1 82 ? 6.863 9.357 1.291 1.00 92.12 82 ALA A N 1
ATOM 666 C CA . ALA A 1 82 ? 6.010 8.240 0.878 1.00 92.12 82 ALA A CA 1
ATOM 667 C C . ALA A 1 82 ? 5.383 7.554 2.099 1.00 92.12 82 ALA A C 1
ATOM 669 O O . ALA A 1 82 ? 4.197 7.242 2.109 1.00 92.12 82 ALA A O 1
ATOM 670 N N . ILE A 1 83 ? 6.161 7.394 3.172 1.00 92.38 83 ILE A N 1
ATOM 671 C CA . ILE A 1 83 ? 5.652 6.799 4.409 1.00 92.38 83 ILE A CA 1
ATOM 672 C C . ILE A 1 83 ? 4.598 7.713 5.043 1.00 92.38 83 ILE A C 1
ATOM 674 O O . ILE A 1 83 ? 3.546 7.237 5.451 1.00 92.38 83 ILE A O 1
ATOM 678 N N . GLU A 1 84 ? 4.848 9.021 5.076 1.00 95.19 84 GLU A N 1
ATOM 679 C CA . GLU A 1 84 ? 3.894 9.994 5.615 1.00 95.19 84 GLU A CA 1
ATOM 680 C C . GLU A 1 84 ? 2.587 10.032 4.815 1.00 95.19 84 GLU A C 1
ATOM 682 O O . GLU A 1 84 ? 1.501 10.029 5.387 1.00 95.19 84 GLU A O 1
ATOM 687 N N . HIS A 1 85 ? 2.681 9.967 3.486 1.00 95.88 85 HIS A N 1
ATOM 688 C CA . HIS A 1 85 ? 1.510 9.870 2.621 1.00 95.88 85 HIS A CA 1
ATOM 689 C C . HIS A 1 85 ? 0.687 8.605 2.909 1.00 95.88 85 HIS A C 1
ATOM 691 O O . HIS A 1 85 ? -0.539 8.669 2.980 1.00 95.88 85 HIS A O 1
ATOM 697 N N . ALA A 1 86 ? 1.345 7.463 3.142 1.00 96.75 86 ALA A N 1
ATOM 698 C CA . ALA A 1 86 ? 0.656 6.229 3.515 1.00 96.75 86 ALA A CA 1
ATOM 699 C C . ALA A 1 86 ? -0.065 6.348 4.871 1.00 96.75 86 ALA A C 1
ATOM 701 O O . ALA A 1 86 ? -1.188 5.861 5.005 1.00 96.75 86 ALA A O 1
ATOM 702 N N . LYS A 1 87 ? 0.538 7.028 5.858 1.00 96.75 87 LYS A N 1
ATOM 703 C CA . LYS A 1 87 ? -0.105 7.290 7.157 1.00 96.75 87 LYS A CA 1
ATOM 704 C C . LYS A 1 87 ? -1.356 8.146 7.009 1.00 96.75 87 LYS A C 1
ATOM 706 O O . LYS A 1 87 ? -2.415 7.753 7.488 1.00 96.75 87 LYS A O 1
ATOM 711 N N . GLN A 1 88 ? -1.251 9.262 6.290 1.00 96.88 88 GLN A N 1
ATOM 712 C CA . GLN A 1 88 ? -2.381 10.160 6.045 1.00 96.88 88 GLN A CA 1
ATOM 713 C C . GLN A 1 88 ? -3.523 9.430 5.331 1.00 96.88 88 GLN A C 1
ATOM 715 O O . GLN A 1 88 ? -4.676 9.529 5.743 1.00 96.88 88 GLN A O 1
ATOM 720 N N . ALA A 1 89 ? -3.210 8.623 4.313 1.00 96.94 89 ALA A N 1
ATOM 721 C CA . ALA A 1 89 ? -4.206 7.811 3.620 1.00 96.94 89 ALA A CA 1
ATOM 722 C C . ALA A 1 89 ? -4.901 6.807 4.561 1.00 96.94 89 ALA A C 1
ATOM 724 O O . ALA A 1 89 ? -6.122 6.661 4.509 1.00 96.94 89 ALA A O 1
ATOM 725 N N . ARG A 1 90 ? -4.149 6.155 5.458 1.00 97.00 90 ARG A N 1
ATOM 726 C CA . ARG A 1 90 ? -4.699 5.247 6.478 1.00 97.00 90 ARG A CA 1
ATOM 727 C C . ARG A 1 90 ? -5.625 5.974 7.454 1.00 97.00 90 ARG A C 1
ATOM 729 O O . ARG A 1 90 ? -6.706 5.476 7.759 1.00 97.00 90 ARG A O 1
ATOM 736 N N . GLU A 1 91 ? -5.233 7.149 7.937 1.00 96.81 91 GLU A N 1
ATOM 737 C CA . GLU A 1 91 ? -6.057 7.961 8.841 1.00 96.81 91 GLU A CA 1
ATOM 738 C C . GLU A 1 91 ? -7.374 8.384 8.188 1.00 96.81 91 GLU A C 1
ATOM 740 O O . GLU A 1 91 ? -8.439 8.201 8.785 1.00 96.81 91 GLU A O 1
ATOM 745 N N . VAL A 1 92 ? -7.310 8.877 6.947 1.00 96.94 92 VAL A N 1
ATOM 746 C CA . VAL A 1 92 ? -8.486 9.251 6.149 1.00 96.94 92 VAL A CA 1
ATOM 747 C C . VAL A 1 92 ? -9.404 8.048 5.944 1.00 96.94 92 VAL A C 1
ATOM 749 O O . VAL A 1 92 ? -10.607 8.157 6.183 1.00 96.94 92 VAL A O 1
ATOM 752 N N . TYR A 1 93 ? -8.848 6.890 5.576 1.00 97.06 93 TYR A N 1
ATOM 753 C CA . TYR A 1 93 ? -9.611 5.656 5.396 1.00 97.06 93 TYR A CA 1
ATOM 754 C C . TYR A 1 93 ? 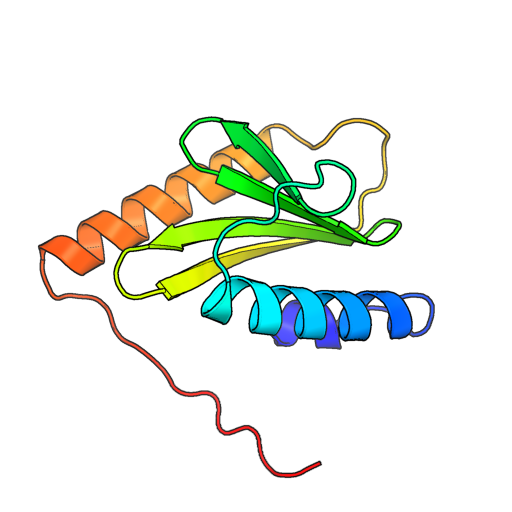-10.370 5.262 6.667 1.00 97.06 93 TYR A C 1
ATOM 756 O O . TYR A 1 93 ? -11.586 5.084 6.632 1.00 97.06 93 TYR A O 1
ATOM 764 N N . PHE A 1 94 ? -9.689 5.171 7.813 1.00 96.25 94 PHE A N 1
ATOM 765 C CA . PHE A 1 94 ? -10.347 4.762 9.054 1.00 96.25 94 PHE A CA 1
ATOM 766 C C . PHE A 1 94 ? -11.319 5.819 9.584 1.00 96.25 94 PHE A C 1
ATOM 768 O O . PHE A 1 94 ? -12.324 5.460 10.195 1.00 96.25 94 PHE A O 1
ATOM 775 N N . ALA A 1 95 ? -11.063 7.109 9.353 1.00 96.88 95 ALA A N 1
ATOM 776 C CA . ALA A 1 95 ? -12.027 8.162 9.659 1.00 96.88 95 ALA A CA 1
ATOM 777 C C . ALA A 1 95 ? -13.309 7.991 8.833 1.00 96.88 95 ALA A C 1
ATOM 779 O O . ALA A 1 95 ? -14.394 7.964 9.415 1.00 96.88 95 ALA A O 1
ATOM 780 N N . ALA A 1 96 ? -13.178 7.781 7.520 1.00 96.38 96 ALA A N 1
ATOM 781 C CA . ALA A 1 96 ? -14.299 7.518 6.622 1.00 96.38 96 ALA A CA 1
ATOM 782 C C . ALA A 1 96 ? -15.039 6.219 6.984 1.00 96.38 96 ALA A C 1
ATOM 784 O O . ALA A 1 96 ? -16.270 6.196 6.987 1.00 96.38 96 ALA A O 1
ATOM 785 N N . LYS A 1 97 ? -14.313 5.154 7.355 1.00 95.56 97 LYS A N 1
ATOM 786 C CA . LYS A 1 97 ? -14.902 3.875 7.787 1.00 95.56 97 LYS A CA 1
ATOM 787 C C . LYS A 1 97 ? -15.760 4.059 9.034 1.00 95.56 97 LYS A C 1
ATOM 789 O O . LYS A 1 97 ? -16.900 3.609 9.066 1.00 95.56 97 LYS A O 1
ATOM 794 N N . ARG A 1 98 ? -15.238 4.765 10.044 1.00 95.88 98 ARG A N 1
ATOM 795 C CA . ARG A 1 98 ? -15.945 5.011 11.312 1.00 95.88 98 ARG A CA 1
ATOM 796 C C . ARG A 1 98 ? -17.210 5.850 11.149 1.00 95.88 98 ARG A C 1
ATOM 798 O O . ARG A 1 98 ? -18.150 5.643 11.905 1.00 95.88 98 ARG A O 1
ATOM 805 N N . CYS A 1 99 ? -17.240 6.788 10.203 1.00 95.62 99 CYS A N 1
ATOM 806 C CA . CYS A 1 99 ? -18.425 7.612 9.952 1.00 95.62 99 CYS A CA 1
ATOM 807 C C . CYS A 1 99 ? -19.351 7.060 8.855 1.00 95.62 99 CYS A C 1
ATOM 809 O O . CYS A 1 99 ? -20.327 7.722 8.512 1.00 95.62 99 CYS A O 1
ATOM 811 N N . GLY A 1 100 ? -19.065 5.873 8.305 1.00 94.12 100 GLY A N 1
ATOM 812 C CA . GLY A 1 100 ? -19.865 5.273 7.233 1.00 94.12 100 GLY A CA 1
ATOM 813 C C . GLY A 1 100 ? -19.795 6.031 5.902 1.00 94.12 100 GLY A C 1
ATOM 814 O O . GLY A 1 100 ? -20.696 5.904 5.081 1.00 94.12 100 GLY A O 1
ATOM 815 N N . ALA A 1 101 ? -18.747 6.830 5.684 1.00 95.00 101 ALA A N 1
ATOM 816 C CA . ALA A 1 101 ? -18.563 7.639 4.478 1.00 95.00 101 ALA A CA 1
ATOM 817 C C . ALA A 1 101 ? -17.679 6.968 3.410 1.00 95.00 101 ALA A C 1
ATOM 819 O O . ALA A 1 101 ? -17.381 7.595 2.391 1.00 95.00 101 ALA A O 1
ATOM 820 N N . LEU A 1 102 ? -17.231 5.724 3.629 1.00 92.94 102 LEU A N 1
ATOM 821 C CA . LEU A 1 102 ? -16.488 4.976 2.614 1.00 92.94 102 LEU A CA 1
ATOM 822 C C . LEU A 1 102 ? -17.376 4.704 1.400 1.00 92.94 102 LEU A C 1
ATOM 824 O O . LEU A 1 102 ? -18.453 4.126 1.519 1.00 92.94 102 LEU A O 1
ATOM 828 N N . ARG A 1 103 ? -16.879 5.093 0.228 1.00 90.44 103 ARG A N 1
ATOM 829 C CA . ARG A 1 103 ? -17.430 4.696 -1.065 1.00 90.44 103 ARG A CA 1
ATOM 830 C C . ARG A 1 103 ? -16.491 3.661 -1.658 1.00 90.44 103 ARG A C 1
ATOM 832 O O . ARG A 1 103 ? -15.296 3.923 -1.768 1.00 90.44 103 ARG A O 1
ATOM 839 N N . ILE A 1 104 ? -17.035 2.492 -1.964 1.00 87.50 104 ILE A N 1
ATOM 840 C CA . ILE A 1 104 ? -16.319 1.425 -2.654 1.00 87.50 104 ILE A CA 1
ATOM 841 C C . ILE A 1 104 ? -16.756 1.516 -4.108 1.00 87.50 104 ILE A C 1
ATOM 843 O O . ILE A 1 104 ? -17.950 1.468 -4.395 1.00 87.50 104 ILE A O 1
ATOM 847 N N . GLU A 1 105 ? -15.788 1.723 -4.988 1.00 87.75 105 GLU A N 1
ATOM 848 C CA . GLU A 1 105 ? -15.978 1.663 -6.431 1.00 87.75 105 GLU A CA 1
ATOM 849 C C . GLU A 1 105 ? -15.381 0.333 -6.885 1.00 87.75 105 GLU A C 1
ATOM 851 O O . GLU A 1 105 ? -14.224 0.036 -6.577 1.00 87.75 105 GLU A O 1
ATOM 856 N N . GLU A 1 106 ? -16.198 -0.486 -7.538 1.00 82.88 106 GLU A N 1
ATOM 857 C CA . GLU A 1 106 ? -15.737 -1.698 -8.204 1.00 82.88 106 GLU A CA 1
ATOM 858 C C . GLU A 1 106 ? -15.187 -1.262 -9.567 1.00 82.88 106 GLU A C 1
ATOM 860 O O . GLU A 1 106 ? -15.884 -0.616 -10.348 1.00 82.88 106 GLU A O 1
ATOM 865 N N . GLU A 1 107 ? -13.902 -1.519 -9.814 1.00 71.88 107 GLU A N 1
ATOM 866 C CA . GLU A 1 107 ? -13.374 -1.492 -11.177 1.00 71.88 107 GLU A CA 1
ATOM 867 C C . GLU A 1 107 ? -13.738 -2.854 -11.773 1.00 71.88 107 GLU A C 1
ATOM 869 O O . GLU A 1 107 ? -13.247 -3.878 -11.296 1.00 71.88 107 GLU A O 1
ATOM 874 N N . ASP A 1 108 ? -14.657 -2.863 -12.745 1.00 64.75 108 ASP A N 1
ATOM 875 C CA . ASP A 1 108 ? -14.978 -4.061 -13.515 1.00 64.75 108 ASP A CA 1
ATOM 876 C C . ASP A 1 108 ? -13.683 -4.539 -14.190 1.00 64.75 108 ASP A C 1
ATOM 878 O O . ASP A 1 108 ? -13.115 -3.842 -15.036 1.00 64.75 108 ASP A O 1
ATOM 882 N N . ASP A 1 109 ? -13.194 -5.715 -13.789 1.00 55.84 109 ASP A N 1
ATOM 883 C CA . ASP A 1 109 ? -12.150 -6.442 -14.510 1.00 55.84 109 ASP A CA 1
ATOM 884 C C . ASP A 1 109 ? -12.770 -6.939 -15.830 1.00 55.84 109 ASP A C 1
ATOM 886 O O . ASP A 1 109 ? -13.109 -8.117 -15.967 1.00 55.84 109 ASP A O 1
ATOM 890 N N . ASP A 1 110 ? -12.994 -6.028 -16.785 1.00 48.22 110 ASP A N 1
ATOM 891 C CA . ASP A 1 110 ? -13.417 -6.384 -18.138 1.00 48.22 110 ASP A CA 1
ATOM 892 C C . ASP A 1 110 ? -12.422 -7.418 -18.690 1.00 48.22 110 ASP A C 1
ATOM 894 O O . ASP A 1 110 ? -11.202 -7.220 -18.681 1.00 48.22 110 ASP A O 1
ATOM 898 N N . GLU A 1 111 ? -12.983 -8.560 -19.084 1.00 47.72 111 GLU A N 1
ATOM 899 C CA . GLU A 1 111 ? -12.308 -9.828 -19.338 1.00 47.72 111 GLU A CA 1
ATOM 900 C C . GLU A 1 111 ? -11.024 -9.698 -20.175 1.00 47.72 111 GLU A C 1
ATOM 902 O O . GLU A 1 111 ? -10.968 -9.041 -21.217 1.00 47.72 111 GLU A O 1
ATOM 907 N N . ARG A 1 112 ? -9.991 -10.390 -19.689 1.00 44.31 112 ARG A N 1
ATOM 908 C CA . ARG A 1 112 ? -8.685 -10.577 -20.325 1.00 44.31 112 ARG A CA 1
ATOM 909 C C . ARG A 1 112 ? -8.767 -11.343 -21.644 1.00 44.31 112 ARG A C 1
ATOM 911 O O . ARG A 1 112 ? -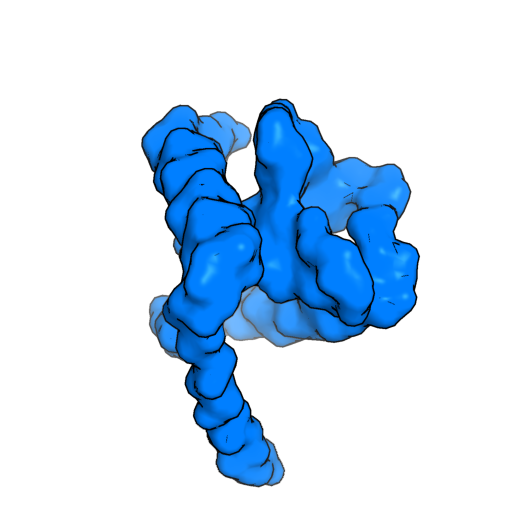9.515 -12.345 -21.698 1.00 44.31 112 ARG A O 1
#

Foldseek 3Di:
DVVQLVPDDPVCVVQSVVVVVVLVVCLVVPDDPDVQQKDDDDPQWIWGDGPQKIWTWHADPPSDTGTQDMDRHPDPDDDPVVVVSSVVSVVVVVVCVVVVNDDDDDDPPPDD

Sequence (112 aa):
MLRFFEGLGANLEKNADHMLQLLERVAVTGPPRNTDVSHLIQDDIWEFIKGRLRVFWFYDEGRVVVCTHGIVKKSQKTPKQAIEHAKQAREVYFAAKRCGALRIEEEDDDER

Secondary structure (DSSP, 8-state):
-HHHHHTS-GGGHHHHHHHHHHHHHHHHH-S-S-TTTEEEEETTEEEEEETTEEEEEEEETTTEEEEEEEEE--SSSPPHHHHHHHHHHHHHHHHHHHTT---PPP------

Radius of gyration: 14.18 Å; chains: 1; bounding box: 38×27×33 Å

pLDDT: mean 89.77, std 9.44, range [44.31, 97.06]